Protein AF-A0A447U1Y3-F1 (afdb_monomer_lite)

Foldseek 3Di:
DLVQQLVLQVVLLVVQLVVQVVVVDCVSNVVSVVCVVVSSVVSSVQSVDVVSVVVVVVVVVVVVVVVVVVVVDDDD

InterPro domains:
  IPR008920 Transcription regulator FadR/GntR, C-terminal [G3DSA:1.20.120.530] (1-73)
  IPR008920 Transcription regulator FadR/GntR, C-terminal [SSF48008] (2-71)
  IPR028374 FadR, C-terminal domain [PF07840] (2-71)

pLDDT: mean 90.05, std 12.81, range [44.0, 97.69]

Sequence (76 aa):
MADHADAFADLDYNIFRGLAFASGNPIYGLILNGMKGLYTRIGRHYFANPEARSLALGFYHKIIVVMRAGRARPGV

Radius of gyration: 14.39 Å; chains: 1; bounding box: 29×20×44 Å

Secondary structure (DSSP, 8-state):
-HHHHHHHHHHHHHHHHHHHHHTS-HHHHHHHHHHHHHHHHHHHHHTTSHHHHHHHHHHHHHHHHHHHHHHT----

Structure (mmCIF, N/CA/C/O backbone):
data_AF-A0A447U1Y3-F1
#
_entry.id   AF-A0A447U1Y3-F1
#
loop_
_atom_site.group_PDB
_atom_site.id
_atom_site.type_symbol
_atom_site.label_atom_id
_atom_site.label_alt_id
_atom_site.label_comp_id
_atom_site.label_asym_id
_atom_site.label_entity_id
_atom_site.label_seq_id
_atom_site.pdbx_PDB_ins_code
_atom_site.Cartn_x
_atom_site.Cartn_y
_atom_site.Cartn_z
_atom_site.occupancy
_atom_site.B_iso_or_equiv
_atom_site.auth_seq_id
_atom_site.auth_comp_id
_atom_site.auth_asym_id
_atom_site.auth_atom_id
_atom_site.pdbx_PDB_model_num
ATOM 1 N N . MET A 1 1 ? 9.732 -11.237 -14.744 1.00 55.62 1 MET A N 1
ATOM 2 C CA . MET A 1 1 ? 10.149 -10.241 -13.721 1.00 55.62 1 MET A CA 1
ATOM 3 C C . MET A 1 1 ? 9.133 -9.112 -13.575 1.00 55.62 1 MET A C 1
ATOM 5 O O . MET A 1 1 ? 8.798 -8.812 -12.437 1.00 55.62 1 MET A O 1
ATOM 9 N N . ALA A 1 2 ? 8.618 -8.535 -14.671 1.00 59.22 2 ALA A N 1
ATOM 10 C CA . ALA A 1 2 ? 7.576 -7.500 -14.631 1.00 59.22 2 ALA A CA 1
ATOM 11 C C . ALA A 1 2 ? 6.306 -7.936 -13.869 1.00 59.22 2 ALA A C 1
ATOM 13 O O . ALA A 1 2 ? 5.872 -7.211 -12.984 1.00 59.22 2 ALA A O 1
ATOM 14 N N . ASP A 1 3 ? 5.810 -9.163 -14.079 1.00 69.12 3 ASP A N 1
ATOM 15 C CA . ASP A 1 3 ? 4.621 -9.667 -13.362 1.00 69.12 3 ASP A CA 1
ATOM 16 C C . ASP A 1 3 ? 4.771 -9.674 -11.835 1.00 69.12 3 ASP A C 1
ATOM 18 O O . ASP A 1 3 ? 3.810 -9.440 -11.106 1.00 69.12 3 ASP A O 1
ATOM 22 N N . HIS A 1 4 ? 5.986 -9.899 -11.322 1.00 83.56 4 HIS A N 1
ATOM 23 C CA . HIS A 1 4 ? 6.229 -9.844 -9.882 1.00 83.56 4 HIS A CA 1
ATOM 24 C C . HIS A 1 4 ? 6.205 -8.409 -9.354 1.00 83.56 4 HIS A C 1
ATOM 26 O O . HIS A 1 4 ? 5.719 -8.187 -8.253 1.00 83.56 4 HIS A O 1
ATOM 32 N N . ALA A 1 5 ? 6.716 -7.437 -10.110 1.00 91.06 5 ALA A N 1
ATOM 33 C CA . ALA A 1 5 ? 6.692 -6.037 -9.694 1.00 91.06 5 ALA A CA 1
ATOM 34 C C . ALA A 1 5 ? 5.267 -5.463 -9.737 1.00 91.06 5 ALA A C 1
ATOM 36 O O . ALA A 1 5 ? 4.858 -4.773 -8.805 1.00 91.06 5 ALA A O 1
ATOM 37 N N . ASP A 1 6 ? 4.498 -5.815 -10.769 1.00 91.81 6 ASP A N 1
ATOM 38 C CA . ASP A 1 6 ? 3.104 -5.405 -10.939 1.00 91.81 6 ASP A CA 1
ATOM 39 C C . ASP A 1 6 ? 2.215 -5.971 -9.829 1.00 91.81 6 ASP A C 1
ATOM 41 O O . ASP A 1 6 ? 1.518 -5.211 -9.153 1.00 91.81 6 ASP A O 1
ATOM 45 N N . ALA A 1 7 ? 2.324 -7.274 -9.553 1.00 93.75 7 ALA A N 1
ATOM 46 C CA . ALA A 1 7 ? 1.587 -7.904 -8.463 1.00 93.75 7 ALA A CA 1
ATOM 47 C C . ALA A 1 7 ? 1.951 -7.314 -7.087 1.00 93.75 7 ALA A C 1
ATOM 49 O O . ALA A 1 7 ? 1.074 -7.134 -6.241 1.00 93.75 7 ALA A O 1
ATOM 50 N N . PHE A 1 8 ? 3.227 -6.978 -6.857 1.00 95.38 8 PHE A N 1
ATOM 51 C CA . PHE A 1 8 ? 3.653 -6.321 -5.617 1.00 95.38 8 PHE A CA 1
ATOM 52 C C . PHE A 1 8 ? 3.110 -4.896 -5.493 1.00 95.38 8 PHE A C 1
ATOM 54 O O . PHE A 1 8 ? 2.667 -4.518 -4.413 1.00 95.38 8 PHE A O 1
ATOM 61 N N . ALA A 1 9 ? 3.109 -4.119 -6.578 1.00 96.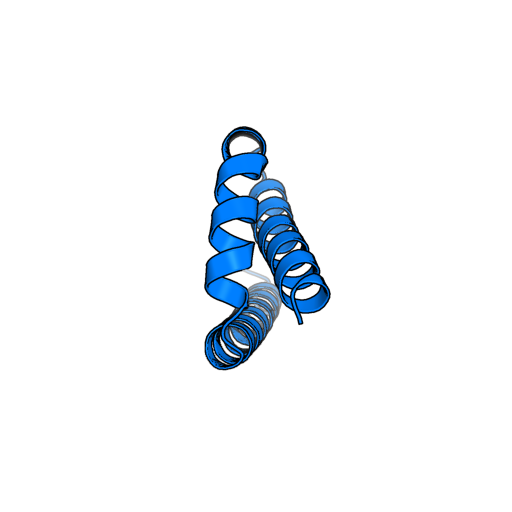62 9 ALA A N 1
ATOM 62 C CA . ALA A 1 9 ? 2.557 -2.767 -6.579 1.00 96.62 9 ALA A CA 1
ATOM 63 C C . ALA A 1 9 ? 1.053 -2.765 -6.260 1.00 96.62 9 ALA A C 1
ATOM 65 O O . ALA A 1 9 ? 0.584 -1.925 -5.490 1.00 96.62 9 ALA A O 1
ATOM 66 N N . ASP A 1 10 ? 0.307 -3.726 -6.811 1.00 95.75 10 ASP A N 1
ATOM 67 C CA . ASP A 1 10 ? -1.116 -3.893 -6.514 1.00 95.75 10 ASP A CA 1
ATOM 68 C C . ASP A 1 10 ? -1.351 -4.355 -5.068 1.00 95.75 10 ASP A C 1
ATOM 70 O O . ASP A 1 10 ? -2.260 -3.857 -4.397 1.00 95.75 10 ASP A O 1
ATOM 74 N N . LEU A 1 11 ? -0.525 -5.274 -4.557 1.00 95.38 11 LEU A N 1
ATOM 75 C CA . LEU A 1 11 ? -0.573 -5.708 -3.160 1.00 95.38 11 LEU A CA 1
ATOM 76 C C . LEU A 1 11 ? -0.317 -4.539 -2.199 1.00 95.38 11 LEU A C 1
ATOM 78 O O . LEU A 1 11 ? -1.123 -4.310 -1.298 1.00 95.38 11 LEU A O 1
ATOM 82 N N . ASP A 1 12 ? 0.769 -3.793 -2.405 1.00 97.50 12 ASP A N 1
ATOM 83 C CA . ASP A 1 12 ? 1.154 -2.641 -1.585 1.00 97.50 12 ASP A CA 1
ATOM 84 C C . ASP A 1 12 ? 0.035 -1.591 -1.539 1.00 97.50 12 ASP A C 1
ATOM 86 O O . ASP A 1 12 ? -0.415 -1.187 -0.462 1.00 97.50 12 ASP A O 1
ATOM 90 N N . TYR A 1 13 ? -0.504 -1.238 -2.710 1.00 97.69 13 TYR A N 1
ATOM 91 C CA . TYR A 1 13 ? -1.641 -0.330 -2.822 1.00 97.69 13 TYR A CA 1
ATOM 92 C C . TYR A 1 13 ? -2.853 -0.818 -2.015 1.00 97.69 13 TYR A C 1
ATOM 94 O O . TYR A 1 13 ? -3.475 -0.047 -1.278 1.00 97.69 13 TYR A O 1
ATOM 102 N N . ASN A 1 14 ? -3.197 -2.104 -2.133 1.00 96.38 14 ASN A N 1
ATOM 103 C CA . ASN A 1 14 ? -4.347 -2.675 -1.438 1.00 96.38 14 ASN A CA 1
ATOM 104 C C . ASN A 1 14 ? -4.149 -2.723 0.083 1.00 96.38 14 ASN A C 1
ATOM 106 O O . ASN A 1 14 ? -5.118 -2.498 0.812 1.00 96.38 14 ASN A O 1
ATOM 110 N N . ILE A 1 15 ? -2.923 -2.953 0.565 1.00 95.94 15 ILE A N 1
ATOM 111 C CA . ILE A 1 15 ? -2.594 -2.895 1.995 1.00 95.94 15 ILE A CA 1
ATOM 112 C C . ILE A 1 15 ? -2.861 -1.485 2.530 1.00 95.94 15 ILE A C 1
ATOM 114 O O . ILE A 1 15 ? -3.648 -1.328 3.465 1.00 95.94 15 ILE A O 1
ATOM 118 N N . PHE A 1 16 ? -2.280 -0.449 1.91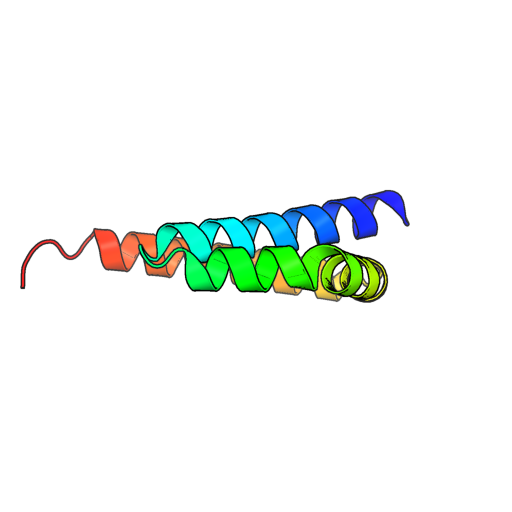9 1.00 96.50 16 PHE A N 1
ATOM 119 C CA . PHE A 1 16 ? -2.471 0.929 2.383 1.00 96.50 16 PHE A CA 1
ATOM 120 C C . PHE A 1 16 ? -3.918 1.398 2.258 1.00 96.50 16 PHE A C 1
ATOM 122 O O . PHE A 1 16 ? -4.442 2.025 3.179 1.00 96.50 16 PHE A O 1
ATOM 129 N N . ARG A 1 17 ? -4.601 1.044 1.165 1.00 96.88 17 ARG A N 1
ATOM 130 C CA . ARG A 1 17 ? -6.028 1.334 0.996 1.00 96.88 17 ARG A CA 1
ATOM 131 C C . ARG A 1 17 ? -6.866 0.657 2.077 1.00 96.88 17 ARG A C 1
ATOM 133 O O . ARG A 1 17 ? -7.739 1.300 2.654 1.00 96.88 17 ARG A O 1
ATOM 140 N N . GLY A 1 18 ? -6.599 -0.614 2.371 1.00 95.12 18 GLY A N 1
ATOM 141 C CA . GLY A 1 18 ? -7.277 -1.354 3.434 1.00 95.12 18 GLY A CA 1
ATOM 142 C C . GLY A 1 18 ? -7.073 -0.706 4.803 1.00 95.12 18 GLY A C 1
ATOM 143 O O . GLY A 1 18 ? -8.046 -0.472 5.515 1.00 95.12 18 GLY A O 1
ATOM 144 N N . LEU A 1 19 ? -5.832 -0.334 5.133 1.00 94.62 19 LEU A N 1
ATOM 145 C CA . LEU A 1 19 ? -5.498 0.380 6.370 1.00 94.62 19 LEU A CA 1
ATOM 146 C C . LEU A 1 19 ? -6.195 1.746 6.459 1.00 94.62 19 LEU A C 1
ATOM 148 O O . LEU A 1 19 ? -6.725 2.100 7.510 1.00 94.62 19 LEU A O 1
ATOM 152 N N . ALA A 1 20 ? -6.248 2.489 5.354 1.00 95.69 20 ALA A N 1
ATOM 153 C CA . ALA A 1 20 ? -6.924 3.778 5.289 1.00 95.69 20 ALA A CA 1
ATOM 154 C C . ALA A 1 20 ? -8.429 3.653 5.569 1.00 95.69 20 ALA A C 1
ATOM 156 O O . ALA A 1 20 ? -8.959 4.415 6.373 1.00 95.69 20 ALA A O 1
ATOM 157 N N . PHE A 1 21 ? -9.114 2.666 4.982 1.00 92.62 21 PHE A N 1
ATOM 158 C CA . PHE A 1 21 ? -10.522 2.401 5.308 1.00 92.62 21 PHE A CA 1
ATOM 159 C C . PHE A 1 21 ? -10.707 1.874 6.739 1.00 92.62 21 PHE A C 1
ATOM 161 O O . PHE A 1 21 ? -11.681 2.232 7.399 1.00 92.62 21 PHE A O 1
ATOM 168 N N . ALA A 1 22 ? -9.760 1.084 7.250 1.00 92.75 22 ALA A N 1
ATOM 169 C CA . ALA A 1 22 ? -9.790 0.575 8.620 1.00 92.75 22 ALA A CA 1
ATOM 170 C C . ALA A 1 22 ? -9.613 1.671 9.690 1.00 92.75 22 ALA A C 1
ATOM 172 O O . ALA A 1 22 ? -9.913 1.425 10.855 1.00 92.75 22 ALA A O 1
ATOM 173 N N . SER A 1 23 ? -9.173 2.878 9.314 1.00 91.81 23 SER A N 1
ATOM 174 C CA . SER A 1 23 ? -9.067 4.029 10.225 1.00 91.81 23 SER A CA 1
ATOM 175 C C . SER A 1 23 ? -10.414 4.549 10.749 1.00 91.81 23 SER A C 1
ATOM 177 O O . SER A 1 23 ? -10.436 5.357 11.673 1.00 91.81 23 SER A O 1
ATOM 179 N N . GLY A 1 24 ? -11.535 4.136 10.148 1.00 92.38 24 GLY A N 1
ATOM 180 C CA . GLY A 1 24 ? -12.866 4.663 10.456 1.00 92.38 24 GLY A CA 1
ATOM 181 C C . GLY A 1 24 ? -13.200 5.974 9.735 1.00 92.38 24 GLY A C 1
ATOM 182 O O . GLY A 1 24 ? -14.360 6.376 9.732 1.00 92.38 24 GLY A O 1
ATOM 183 N N . ASN A 1 25 ? -12.229 6.611 9.065 1.00 94.25 25 ASN A N 1
ATOM 184 C CA . ASN A 1 25 ? -12.469 7.771 8.209 1.00 94.25 25 ASN A CA 1
ATOM 185 C C . ASN A 1 25 ? -12.343 7.391 6.716 1.00 94.25 25 ASN A C 1
ATOM 187 O O . ASN A 1 25 ? -11.230 7.181 6.221 1.00 94.25 25 ASN A O 1
ATOM 191 N N . PRO A 1 26 ? -13.457 7.348 5.958 1.00 92.38 26 PRO A N 1
ATOM 192 C CA . PRO A 1 26 ? -13.445 6.929 4.558 1.00 92.38 26 PRO A CA 1
ATOM 193 C C . PRO A 1 26 ? -12.702 7.902 3.631 1.00 92.38 26 PRO A C 1
ATOM 195 O O . PRO A 1 26 ? -12.295 7.491 2.544 1.00 92.38 26 PRO A O 1
ATOM 198 N N . ILE A 1 27 ? -12.474 9.158 4.040 1.00 96.75 27 ILE A N 1
ATOM 199 C CA . ILE A 1 27 ? -11.776 10.165 3.222 1.00 96.75 27 ILE A CA 1
ATOM 200 C C . ILE A 1 27 ? -10.372 9.678 2.843 1.00 96.75 27 ILE A C 1
ATOM 202 O O . ILE A 1 27 ? -9.978 9.806 1.686 1.00 96.75 27 ILE A O 1
ATOM 206 N N . TYR A 1 28 ? -9.642 9.038 3.763 1.00 96.25 28 TYR A N 1
ATOM 207 C CA . TYR A 1 28 ? -8.308 8.505 3.465 1.00 96.25 28 TYR A CA 1
ATOM 208 C C . TYR A 1 28 ? -8.340 7.414 2.386 1.00 96.25 28 TYR A C 1
ATOM 210 O O . TYR A 1 28 ? -7.490 7.384 1.495 1.00 96.25 28 TYR A O 1
ATOM 218 N N . GLY A 1 29 ? -9.351 6.543 2.420 1.00 96.25 29 GLY A N 1
ATOM 219 C CA . GLY A 1 29 ? -9.549 5.525 1.392 1.00 96.25 29 GLY A CA 1
ATOM 220 C C . GLY A 1 29 ? -9.928 6.123 0.033 1.00 96.25 29 GLY A C 1
ATOM 221 O O . GLY A 1 29 ? -9.464 5.649 -1.004 1.00 96.25 29 GLY A O 1
ATOM 222 N N . LEU A 1 30 ? -10.724 7.197 0.025 1.00 96.00 30 LEU A N 1
ATOM 223 C CA . LEU A 1 30 ? -11.104 7.920 -1.193 1.00 96.00 30 LEU A CA 1
ATOM 224 C C . LEU A 1 30 ? -9.920 8.661 -1.832 1.00 96.00 30 LEU A C 1
ATOM 226 O O . LEU A 1 30 ? -9.779 8.622 -3.054 1.00 96.00 30 LEU A O 1
ATOM 230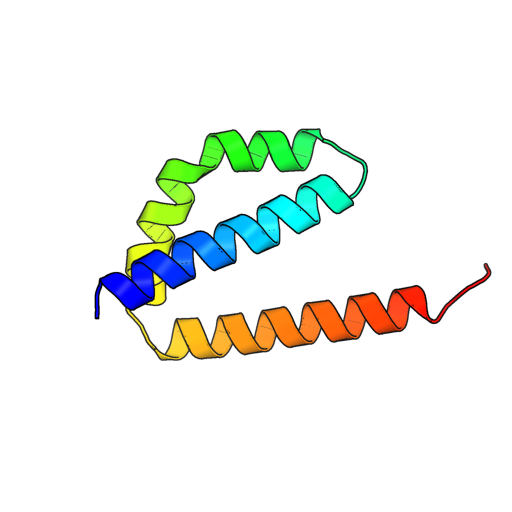 N N . ILE A 1 31 ? -9.034 9.259 -1.030 1.00 97.06 31 ILE A N 1
ATOM 231 C CA . ILE A 1 31 ? -7.780 9.857 -1.521 1.00 97.06 31 ILE A CA 1
ATOM 232 C C . ILE A 1 31 ? -6.945 8.791 -2.244 1.00 97.06 31 ILE A C 1
ATOM 234 O O . ILE A 1 31 ? -6.514 8.996 -3.380 1.00 97.06 31 ILE A O 1
ATOM 238 N N . LEU A 1 32 ? -6.788 7.611 -1.635 1.00 96.44 32 LEU A N 1
ATOM 239 C CA . LEU A 1 32 ? -6.060 6.506 -2.262 1.00 96.44 32 LEU A CA 1
ATOM 240 C C . LEU A 1 32 ? -6.759 5.963 -3.513 1.00 96.44 32 LEU A C 1
ATOM 242 O O . LEU A 1 32 ? -6.079 5.547 -4.451 1.00 96.44 32 LEU A O 1
ATOM 246 N N . ASN A 1 33 ? -8.092 5.986 -3.590 1.00 96.12 33 ASN A N 1
ATOM 247 C CA . ASN A 1 33 ? -8.798 5.651 -4.833 1.00 96.12 33 ASN A CA 1
ATOM 248 C C . ASN A 1 33 ? -8.398 6.606 -5.969 1.00 96.12 33 ASN A C 1
ATOM 250 O O . ASN A 1 33 ? -8.084 6.140 -7.063 1.00 96.12 33 ASN A O 1
ATOM 254 N N . GLY A 1 34 ? -8.343 7.916 -5.696 1.00 96.81 34 GLY A N 1
ATOM 255 C CA . GLY A 1 34 ? -7.935 8.928 -6.676 1.00 96.81 34 GLY A CA 1
ATOM 256 C C . GLY A 1 34 ? -6.485 8.778 -7.152 1.00 96.81 34 GLY A C 1
ATOM 257 O O . GLY A 1 34 ? -6.172 9.096 -8.295 1.00 96.81 34 GLY A O 1
ATOM 258 N N . MET A 1 35 ? -5.604 8.231 -6.309 1.00 96.00 35 MET A N 1
ATOM 259 C CA . MET A 1 35 ? -4.182 8.056 -6.626 1.00 96.00 35 MET A CA 1
ATOM 260 C C . MET A 1 35 ? -3.825 6.696 -7.246 1.00 96.00 35 MET A C 1
ATOM 262 O O . MET A 1 35 ? -2.683 6.523 -7.673 1.00 96.00 35 MET A O 1
ATOM 266 N N . LYS A 1 36 ? -4.757 5.733 -7.335 1.00 95.50 36 LYS A N 1
ATOM 267 C CA . LYS A 1 36 ? -4.465 4.329 -7.698 1.00 95.50 36 LYS A CA 1
ATOM 268 C C . LYS A 1 36 ? -3.606 4.168 -8.954 1.00 95.50 36 LYS A C 1
ATOM 270 O O . LYS A 1 36 ? -2.625 3.426 -8.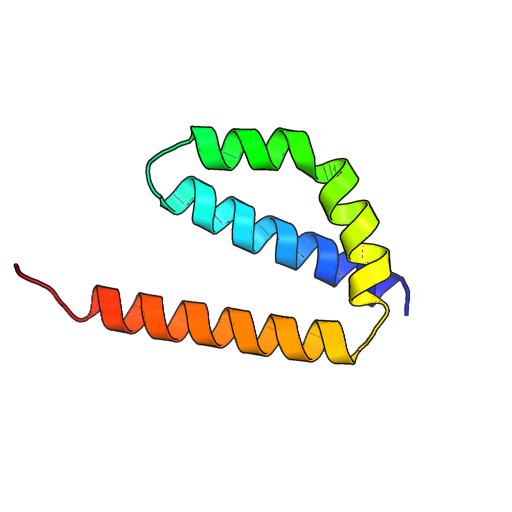940 1.00 95.50 36 LYS A O 1
ATOM 275 N N . GLY A 1 37 ? -3.979 4.846 -10.039 1.00 94.50 37 GLY A N 1
ATOM 276 C CA . GLY A 1 37 ? -3.298 4.705 -11.329 1.00 94.50 37 GLY A CA 1
ATOM 277 C C . GLY A 1 37 ? -1.847 5.187 -11.285 1.00 94.50 37 GLY A C 1
ATOM 278 O O . GLY A 1 37 ? -0.949 4.491 -11.751 1.00 94.50 37 GLY A O 1
ATOM 279 N N . LEU A 1 38 ? -1.600 6.349 -10.671 1.00 96.50 38 LEU A N 1
ATOM 280 C CA . LEU A 1 38 ? -0.246 6.886 -10.514 1.00 96.50 38 LEU A CA 1
ATOM 281 C C . LEU A 1 38 ? 0.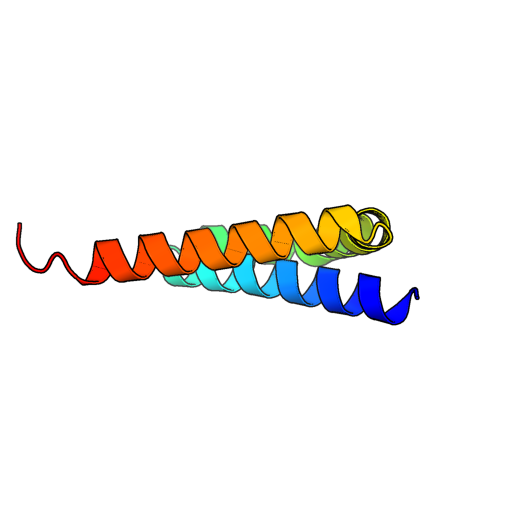573 6.052 -9.522 1.00 96.50 38 LEU A C 1
ATOM 283 O O . LEU A 1 38 ? 1.724 5.721 -9.800 1.00 96.50 38 LEU A O 1
ATOM 287 N N . TYR A 1 39 ? -0.038 5.682 -8.396 1.00 96.69 39 TYR A N 1
ATOM 288 C CA . TYR A 1 39 ? 0.592 4.904 -7.335 1.00 96.69 39 TYR A CA 1
ATOM 289 C C . TYR A 1 39 ? 1.109 3.562 -7.856 1.00 96.69 39 TYR A C 1
ATOM 291 O O . TYR A 1 39 ? 2.293 3.260 -7.732 1.00 96.69 39 TYR A O 1
ATOM 299 N N . THR A 1 40 ? 0.238 2.781 -8.499 1.00 94.38 40 THR A N 1
ATOM 300 C CA . THR A 1 40 ? 0.609 1.469 -9.047 1.00 94.38 40 THR A CA 1
ATOM 301 C C . THR A 1 40 ? 1.637 1.611 -10.162 1.00 94.38 40 THR A C 1
ATOM 303 O O . THR A 1 40 ? 2.616 0.876 -10.159 1.00 94.38 40 THR A O 1
ATOM 306 N N . ARG A 1 41 ? 1.515 2.606 -11.053 1.00 95.00 41 ARG A N 1
ATOM 307 C CA . ARG A 1 41 ? 2.512 2.856 -12.108 1.00 95.00 41 ARG A CA 1
ATOM 308 C C . ARG A 1 41 ? 3.912 3.121 -11.547 1.00 95.00 41 ARG A C 1
ATOM 310 O O . ARG A 1 41 ? 4.871 2.537 -12.040 1.00 95.00 41 ARG A O 1
ATOM 317 N N . ILE A 1 42 ? 4.037 3.965 -10.522 1.00 95.62 42 ILE A N 1
ATOM 318 C CA . ILE A 1 42 ? 5.325 4.205 -9.847 1.00 95.62 42 ILE A CA 1
ATOM 319 C C . ILE A 1 42 ? 5.785 2.936 -9.122 1.00 95.62 42 ILE A C 1
ATOM 321 O O . ILE A 1 42 ? 6.948 2.549 -9.234 1.00 95.62 42 ILE A O 1
ATOM 325 N N . GLY A 1 43 ? 4.863 2.256 -8.437 1.00 94.88 43 GLY A N 1
ATOM 326 C CA . GLY A 1 43 ? 5.118 1.010 -7.722 1.00 94.88 43 GLY A CA 1
ATOM 327 C C . GLY A 1 43 ? 5.740 -0.065 -8.610 1.00 94.88 43 GLY A C 1
ATOM 328 O O . GLY A 1 43 ? 6.701 -0.700 -8.196 1.00 94.88 43 GLY A O 1
ATOM 329 N N . ARG A 1 44 ? 5.286 -0.216 -9.858 1.00 94.56 44 ARG A N 1
ATOM 330 C CA . ARG A 1 44 ? 5.863 -1.173 -10.822 1.00 94.56 44 ARG 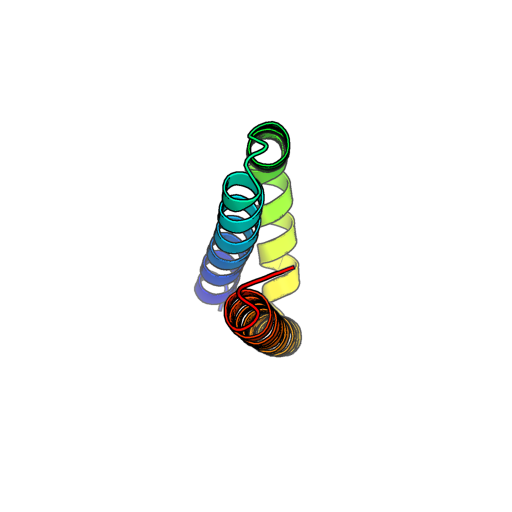A CA 1
ATOM 331 C C . ARG A 1 44 ? 7.349 -0.933 -11.073 1.00 94.56 44 ARG A C 1
ATOM 333 O O . ARG A 1 44 ? 8.132 -1.877 -11.124 1.00 94.56 44 ARG A O 1
ATOM 340 N N . HIS A 1 45 ? 7.757 0.330 -11.186 1.00 94.69 45 HIS A N 1
ATOM 341 C CA . HIS A 1 45 ? 9.166 0.684 -11.351 1.00 94.69 45 HIS A CA 1
ATOM 342 C C . HIS A 1 45 ? 9.955 0.496 -10.052 1.00 94.69 45 HIS A C 1
ATOM 344 O O . HIS A 1 45 ? 11.049 -0.062 -10.071 1.00 94.69 45 HIS A O 1
ATOM 350 N N . TYR A 1 46 ? 9.388 0.910 -8.919 1.00 95.12 46 TYR A N 1
ATOM 351 C CA . TYR A 1 46 ? 10.023 0.783 -7.608 1.00 95.12 46 TYR A CA 1
ATOM 352 C C . TYR A 1 46 ? 10.250 -0.687 -7.216 1.00 95.12 46 TYR A C 1
ATOM 354 O O . TYR A 1 46 ? 11.360 -1.091 -6.868 1.00 95.12 46 TYR A O 1
ATOM 362 N N . PHE A 1 47 ? 9.216 -1.516 -7.355 1.00 95.88 47 PHE A N 1
ATOM 363 C CA . PHE A 1 47 ? 9.240 -2.935 -7.021 1.00 95.88 47 PHE A CA 1
ATOM 364 C C . PHE A 1 47 ? 9.885 -3.807 -8.089 1.00 95.88 47 PHE A C 1
ATOM 366 O O . PHE A 1 47 ? 9.960 -5.015 -7.881 1.00 95.88 47 PHE A O 1
ATOM 373 N N . ALA A 1 48 ? 10.398 -3.256 -9.192 1.00 94.25 48 ALA A N 1
ATOM 374 C CA . ALA A 1 48 ? 11.297 -4.002 -10.068 1.00 94.25 48 ALA A CA 1
ATOM 375 C C . ALA A 1 48 ? 12.578 -4.408 -9.312 1.00 94.25 48 ALA A C 1
ATOM 377 O O . ALA A 1 48 ? 13.075 -5.521 -9.510 1.00 94.25 48 ALA A O 1
ATOM 378 N N . ASN A 1 49 ? 13.041 -3.566 -8.374 1.00 93.81 49 ASN A N 1
ATOM 379 C CA . ASN A 1 49 ? 14.167 -3.858 -7.491 1.00 93.81 49 ASN A CA 1
ATOM 380 C C . ASN A 1 49 ? 13.782 -4.906 -6.414 1.00 93.81 49 ASN A C 1
ATOM 382 O O . ASN A 1 49 ? 12.895 -4.651 -5.592 1.00 93.81 49 ASN A O 1
ATOM 386 N N . PRO A 1 50 ? 14.450 -6.076 -6.360 1.00 92.94 50 PRO A N 1
ATOM 387 C CA . PRO A 1 50 ? 14.231 -7.075 -5.313 1.00 92.94 50 PRO A CA 1
ATOM 388 C C . PRO A 1 50 ? 14.452 -6.567 -3.880 1.00 92.94 50 PRO A C 1
ATOM 390 O O . PRO A 1 50 ? 13.731 -6.988 -2.976 1.00 92.94 50 PRO A O 1
ATOM 393 N N . GLU A 1 51 ? 15.399 -5.651 -3.662 1.00 95.25 51 GLU A N 1
ATOM 394 C CA . GLU A 1 51 ? 15.671 -5.080 -2.335 1.00 95.25 51 GLU A CA 1
ATOM 395 C C . GLU A 1 51 ? 14.499 -4.233 -1.836 1.00 95.25 51 GLU A C 1
ATOM 397 O O . GLU A 1 51 ? 14.120 -4.330 -0.670 1.00 95.25 51 GLU A O 1
ATOM 402 N N . ALA A 1 52 ? 13.860 -3.476 -2.734 1.00 95.50 52 ALA A N 1
ATOM 403 C CA . ALA A 1 52 ? 12.664 -2.700 -2.420 1.00 95.50 52 ALA A CA 1
ATOM 404 C C . ALA A 1 52 ? 11.508 -3.606 -1.965 1.00 95.50 52 ALA A C 1
ATOM 406 O O . ALA A 1 52 ? 10.818 -3.298 -0.991 1.00 95.50 52 ALA A O 1
ATOM 407 N N . ARG A 1 53 ? 11.335 -4.768 -2.613 1.00 94.50 53 ARG A N 1
ATOM 408 C CA . ARG A 1 53 ? 10.342 -5.773 -2.195 1.00 94.50 53 ARG A CA 1
ATOM 409 C C . ARG A 1 53 ? 10.669 -6.348 -0.816 1.00 94.50 53 ARG A C 1
ATOM 411 O O . ARG A 1 53 ? 9.778 -6.452 0.022 1.00 94.50 53 ARG A O 1
ATOM 418 N N . SER A 1 54 ? 11.935 -6.682 -0.563 1.00 95.12 54 SER A N 1
ATOM 419 C CA . SER A 1 54 ? 12.385 -7.184 0.745 1.00 95.12 54 SER A CA 1
ATOM 420 C C . SER A 1 54 ? 12.133 -6.164 1.863 1.00 95.12 54 SER A C 1
ATOM 422 O O . SER A 1 54 ? 11.568 -6.496 2.908 1.00 95.12 54 SER A O 1
ATOM 424 N N . LEU A 1 55 ? 12.458 -4.894 1.607 1.00 97.06 55 LEU A N 1
ATOM 425 C CA . LEU A 1 55 ? 12.233 -3.795 2.540 1.00 97.06 55 LEU A CA 1
ATOM 426 C C . LEU A 1 55 ? 10.743 -3.603 2.859 1.00 97.06 55 LEU A C 1
ATOM 428 O O . LEU A 1 55 ? 10.373 -3.509 4.032 1.00 97.06 55 LEU A O 1
ATOM 432 N N . ALA A 1 56 ? 9.888 -3.591 1.833 1.00 96.31 56 ALA A N 1
ATOM 433 C CA . ALA A 1 56 ? 8.444 -3.441 1.991 1.00 96.31 56 ALA A CA 1
ATOM 434 C C . ALA A 1 56 ? 7.822 -4.611 2.769 1.00 96.31 56 ALA A C 1
ATOM 436 O O . ALA A 1 56 ? 7.046 -4.391 3.699 1.00 96.31 56 ALA A O 1
ATOM 437 N N . LEU A 1 57 ? 8.232 -5.852 2.483 1.00 95.19 57 LEU A N 1
ATOM 438 C CA . LEU A 1 57 ? 7.802 -7.019 3.259 1.00 95.19 57 LEU A CA 1
ATOM 439 C C . LEU A 1 57 ? 8.188 -6.885 4.734 1.00 95.19 57 LEU A C 1
ATOM 441 O O . LEU A 1 57 ? 7.350 -7.112 5.610 1.00 95.19 57 LEU A O 1
ATOM 445 N N . GLY A 1 58 ? 9.427 -6.480 5.029 1.00 96.88 58 GLY A N 1
ATOM 446 C CA . GLY A 1 58 ? 9.867 -6.217 6.400 1.00 96.88 58 GLY A CA 1
ATOM 447 C C . GLY A 1 58 ? 9.039 -5.124 7.083 1.00 96.88 58 GLY A C 1
ATOM 448 O O . GLY A 1 58 ? 8.707 -5.235 8.265 1.00 96.88 58 GLY A O 1
ATOM 449 N N . PHE A 1 59 ? 8.648 -4.090 6.339 1.00 96.81 59 PHE A N 1
ATOM 450 C CA . PHE A 1 59 ? 7.773 -3.031 6.827 1.00 96.81 59 PHE A CA 1
ATOM 451 C C . PHE A 1 59 ? 6.354 -3.532 7.152 1.00 96.81 59 PHE A C 1
ATOM 453 O O . PHE A 1 59 ? 5.858 -3.257 8.246 1.00 96.81 59 PHE A O 1
ATOM 460 N N . TYR A 1 60 ? 5.722 -4.335 6.288 1.00 95.44 60 TYR A N 1
ATOM 461 C CA . TYR A 1 60 ? 4.390 -4.888 6.575 1.00 95.44 60 TYR A CA 1
ATOM 462 C C . TYR A 1 60 ? 4.385 -5.785 7.818 1.00 95.44 60 TYR A C 1
ATOM 464 O O . TYR A 1 60 ? 3.460 -5.711 8.628 1.00 95.44 60 TYR A O 1
ATOM 472 N N . HIS A 1 61 ? 5.437 -6.586 8.025 1.00 95.56 61 HIS A N 1
ATOM 473 C CA . HIS A 1 61 ? 5.580 -7.376 9.251 1.00 95.56 61 HIS A CA 1
ATOM 474 C C . HIS A 1 61 ? 5.622 -6.482 10.497 1.00 95.56 61 HIS A C 1
ATOM 476 O O . HIS A 1 61 ? 4.954 -6.782 11.487 1.00 95.56 61 HIS A O 1
ATOM 482 N N . LYS A 1 62 ? 6.344 -5.354 10.445 1.00 96.12 62 LYS A N 1
ATOM 483 C CA . LYS A 1 62 ? 6.383 -4.383 11.550 1.00 96.12 62 LYS A CA 1
ATOM 484 C C . LYS A 1 62 ? 5.010 -3.768 11.820 1.00 96.12 62 LYS A C 1
ATOM 486 O O . LYS A 1 62 ? 4.629 -3.676 12.985 1.00 96.12 62 LYS A O 1
ATOM 491 N N . ILE A 1 63 ? 4.245 -3.414 10.781 1.00 93.94 63 ILE A N 1
ATOM 492 C CA . ILE A 1 63 ? 2.858 -2.942 10.943 1.00 93.94 63 ILE A CA 1
ATOM 493 C C . ILE A 1 63 ? 2.030 -3.986 11.697 1.00 93.94 63 ILE A C 1
ATOM 495 O O . ILE A 1 63 ? 1.391 -3.653 12.691 1.00 93.94 63 ILE A O 1
ATOM 499 N N . ILE A 1 64 ? 2.076 -5.254 11.276 1.00 93.00 64 ILE A N 1
ATOM 500 C CA . ILE A 1 64 ? 1.323 -6.340 11.921 1.00 93.00 64 ILE A CA 1
ATOM 501 C C . ILE A 1 64 ? 1.708 -6.478 13.399 1.00 93.00 64 ILE A C 1
ATOM 503 O O . ILE A 1 64 ? 0.827 -6.621 14.249 1.00 93.00 64 ILE A O 1
ATOM 507 N N . VAL A 1 65 ? 3.004 -6.418 13.719 1.00 94.88 65 VAL A N 1
ATOM 508 C CA . VAL A 1 65 ? 3.499 -6.480 15.103 1.00 94.88 65 VAL A CA 1
ATOM 509 C C . VAL A 1 65 ? 2.932 -5.332 15.938 1.00 94.88 65 VAL A C 1
ATOM 511 O O . VAL A 1 65 ? 2.367 -5.579 17.003 1.00 94.88 65 VAL A O 1
ATOM 514 N N . VAL A 1 66 ? 3.016 -4.095 15.442 1.00 92.81 66 VAL A N 1
ATOM 515 C CA . VAL A 1 66 ? 2.504 -2.907 16.144 1.00 92.81 66 VAL A CA 1
ATOM 516 C C . VAL A 1 66 ? 0.987 -2.975 16.317 1.00 92.81 66 VAL A C 1
ATOM 518 O O . VAL A 1 66 ? 0.484 -2.720 17.409 1.00 92.81 66 VAL A O 1
ATOM 521 N N . MET A 1 67 ? 0.249 -3.385 15.283 1.00 88.75 67 MET A N 1
ATOM 522 C CA . MET A 1 67 ? -1.205 -3.539 15.352 1.00 88.75 67 MET A CA 1
ATOM 523 C C . MET A 1 67 ? -1.624 -4.591 16.382 1.00 88.75 67 MET A C 1
ATOM 525 O O . MET A 1 67 ? -2.550 -4.356 17.156 1.00 88.75 67 MET A O 1
ATOM 529 N N . ARG A 1 68 ? -0.936 -5.739 16.432 1.00 90.88 68 ARG A N 1
ATOM 530 C CA . ARG A 1 68 ? -1.199 -6.790 17.430 1.00 90.88 68 ARG A CA 1
ATOM 531 C C . ARG A 1 68 ? -0.887 -6.315 18.847 1.00 90.88 68 ARG A C 1
ATOM 533 O O . ARG A 1 68 ? -1.695 -6.543 19.741 1.00 90.88 68 ARG A O 1
ATOM 540 N N . ALA A 1 69 ? 0.235 -5.623 19.038 1.00 90.38 69 ALA A N 1
ATOM 541 C CA . ALA A 1 69 ? 0.607 -5.055 20.331 1.00 90.38 69 ALA A CA 1
ATOM 542 C C . ALA A 1 69 ? -0.395 -3.988 20.806 1.00 90.38 69 ALA A C 1
ATOM 544 O O . ALA A 1 69 ? -0.766 -3.975 21.977 1.00 90.38 69 ALA A O 1
ATOM 545 N N . GLY A 1 70 ? -0.883 -3.135 19.898 1.00 81.06 70 GLY A N 1
ATOM 546 C CA . GLY A 1 70 ? -1.926 -2.151 20.194 1.00 81.06 70 GLY A CA 1
ATOM 547 C C . GLY A 1 70 ? -3.264 -2.794 20.565 1.00 81.06 70 GLY A C 1
ATOM 548 O O . GLY A 1 70 ? -3.920 -2.344 21.498 1.00 81.06 70 GLY A O 1
ATOM 549 N N . ARG A 1 71 ? -3.642 -3.898 19.905 1.00 66.62 71 ARG A N 1
ATOM 550 C CA . ARG A 1 71 ? -4.863 -4.665 20.222 1.00 66.62 71 ARG A CA 1
ATOM 551 C C . ARG A 1 71 ? -4.788 -5.410 21.558 1.00 66.62 71 ARG A C 1
ATOM 553 O O . ARG A 1 71 ? -5.821 -5.658 22.166 1.00 66.62 71 ARG A O 1
ATOM 560 N N . ALA A 1 72 ? -3.581 -5.763 22.004 1.00 59.25 72 ALA A N 1
ATOM 561 C CA . ALA A 1 72 ? -3.325 -6.426 23.282 1.00 59.25 72 ALA A CA 1
ATOM 562 C C . ALA A 1 72 ? -3.330 -5.471 24.492 1.00 59.25 72 ALA A C 1
ATOM 564 O O . ALA A 1 72 ? -3.145 -5.929 25.616 1.00 59.25 72 ALA A O 1
ATOM 565 N N . ARG A 1 73 ? -3.567 -4.166 24.291 1.00 54.12 73 ARG A N 1
ATOM 566 C CA . ARG A 1 73 ? -3.879 -3.216 25.369 1.00 54.12 73 ARG A CA 1
ATOM 567 C C . ARG A 1 73 ? -5.387 -2.930 25.405 1.00 54.12 73 ARG A C 1
ATOM 569 O O . ARG A 1 73 ? -5.813 -1.909 24.868 1.00 54.12 73 ARG A O 1
ATOM 576 N N . PRO A 1 74 ? -6.218 -3.802 26.001 1.00 44.50 74 PRO A N 1
ATOM 577 C CA . PRO A 1 74 ? -7.573 -3.424 26.357 1.00 44.50 74 PRO A CA 1
ATOM 578 C C . PRO A 1 74 ? -7.525 -2.580 27.642 1.00 44.50 74 PRO A C 1
ATOM 580 O O . PRO A 1 74 ? -7.032 -3.049 28.664 1.00 44.50 74 PRO A O 1
ATOM 583 N N . GLY A 1 75 ? -8.044 -1.352 27.590 1.00 57.78 75 GLY A N 1
ATOM 584 C CA . GLY A 1 75 ? -8.340 -0.543 28.779 1.00 57.78 75 GLY A CA 1
ATOM 585 C C . GLY A 1 75 ? -7.291 0.506 29.151 1.00 57.78 75 GLY A C 1
ATOM 586 O O . GLY A 1 75 ? -6.478 0.296 30.049 1.00 57.78 75 GLY A O 1
ATOM 587 N N . VAL A 1 76 ? -7.386 1.670 28.508 1.00 44.00 76 VAL A N 1
ATOM 588 C CA . VAL A 1 76 ? -7.537 2.932 29.252 1.00 44.00 76 VAL A CA 1
ATOM 589 C C . VAL A 1 76 ? -8.978 3.372 29.040 1.00 44.00 76 VAL A C 1
ATOM 591 O O . VAL A 1 76 ? -9.451 3.180 27.895 1.00 44.00 76 VAL A O 1
#

Organism: Salmonella enterica I (NCBI:txid59201)